Protein AF-A0A353YGF9-F1 (afdb_monomer)

Secondary structure (DSSP, 8-state):
-HHHHHHHH--HHHHHHHHTS-HHHHHHHHSSHHHHHHHHHHHHHTTS-PPPP-S-HHHHHHHHHHHHHHHHHH-HHHHGGGGT-S--SHHHHHHHHHHHHHHHHTT--HHHHHHHHHHHHHHHHHHHHHHHTTSS---

Radius of gyration: 16.83 Å; Cα contacts (8 Å, |Δi|>4): 141; chains: 1; bounding box: 38×24×45 Å

Structure (mmCIF, N/CA/C/O backbone):
data_AF-A0A353YGF9-F1
#
_entry.id   AF-A0A353YGF9-F1
#
loop_
_atom_site.group_PDB
_atom_site.id
_atom_site.type_symbol
_atom_site.label_atom_id
_atom_site.label_alt_id
_atom_site.label_comp_id
_atom_site.label_asym_id
_atom_site.label_entity_id
_atom_site.label_seq_id
_atom_site.pdbx_PDB_ins_code
_atom_site.Cartn_x
_atom_site.Cartn_y
_atom_site.Cartn_z
_atom_site.occupancy
_atom_site.B_iso_or_equiv
_atom_site.auth_seq_id
_atom_site.auth_comp_id
_atom_site.auth_asym_id
_atom_site.auth_atom_id
_atom_site.pdbx_PDB_model_num
ATOM 1 N N . MET A 1 1 ? -15.114 -4.137 10.203 1.00 83.69 1 MET A N 1
ATOM 2 C CA . MET A 1 1 ? -15.146 -2.800 10.824 1.00 83.69 1 MET A CA 1
ATOM 3 C C . MET A 1 1 ? -14.504 -1.809 9.885 1.00 83.69 1 MET A C 1
ATOM 5 O O . MET A 1 1 ? -15.264 -1.239 9.140 1.00 83.69 1 MET A O 1
ATOM 9 N N . LEU A 1 2 ? -13.175 -1.692 9.765 1.00 87.88 2 LEU A N 1
ATOM 10 C CA . LEU A 1 2 ? -12.559 -0.687 8.870 1.00 87.88 2 LEU A CA 1
ATOM 11 C C . LEU A 1 2 ? -13.051 -0.7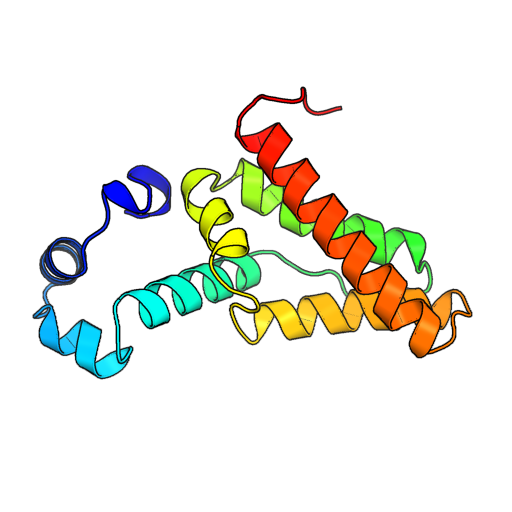32 7.414 1.00 87.88 2 LEU A C 1
ATOM 13 O O . LEU A 1 2 ? -13.518 0.283 6.913 1.00 87.88 2 LEU A O 1
ATOM 17 N N . SER A 1 3 ? -13.090 -1.905 6.772 1.00 84.12 3 SER A N 1
ATOM 18 C CA . SER A 1 3 ? -13.612 -2.016 5.397 1.00 84.12 3 SER A CA 1
ATOM 19 C C . SER A 1 3 ? -15.100 -1.648 5.261 1.00 84.12 3 SER A C 1
ATOM 21 O O . SER A 1 3 ? -15.539 -1.316 4.169 1.00 84.12 3 SER A O 1
ATOM 23 N N . ARG A 1 4 ? -15.883 -1.706 6.352 1.00 84.25 4 ARG A N 1
ATOM 24 C CA . ARG A 1 4 ? -17.323 -1.385 6.361 1.00 84.25 4 ARG A CA 1
ATOM 25 C C . ARG A 1 4 ? -17.612 0.035 6.830 1.00 84.25 4 ARG A C 1
ATOM 27 O O . ARG A 1 4 ? -18.423 0.705 6.219 1.00 84.25 4 ARG A O 1
ATOM 34 N N . ASP A 1 5 ? -16.938 0.505 7.871 1.00 84.31 5 ASP A N 1
ATOM 35 C CA . ASP A 1 5 ? -17.275 1.712 8.638 1.00 84.31 5 ASP A CA 1
ATOM 36 C C . ASP A 1 5 ? -16.246 2.841 8.442 1.00 84.31 5 ASP A C 1
ATOM 38 O O . ASP A 1 5 ? -16.465 3.962 8.896 1.00 84.31 5 ASP A O 1
ATOM 42 N N . GLY A 1 6 ? -15.122 2.552 7.776 1.00 84.75 6 GLY A N 1
ATOM 43 C CA . GLY A 1 6 ? -13.997 3.473 7.631 1.00 84.75 6 GLY A CA 1
ATOM 44 C C . GLY A 1 6 ? -13.295 3.788 8.949 1.00 84.75 6 GLY A C 1
ATOM 45 O O . GLY A 1 6 ? -13.630 3.258 10.014 1.00 84.75 6 GLY A O 1
ATOM 46 N N . GLU A 1 7 ? -12.283 4.650 8.874 1.00 85.94 7 GLU A N 1
ATOM 47 C CA . GLU A 1 7 ? -11.490 5.024 10.046 1.00 85.94 7 GLU A CA 1
ATOM 48 C C . GLU A 1 7 ? -12.314 5.808 11.084 1.00 85.94 7 GLU A C 1
ATOM 50 O O . GLU A 1 7 ? -12.196 5.559 12.284 1.00 85.94 7 GLU A O 1
ATOM 55 N N . VAL A 1 8 ? -13.21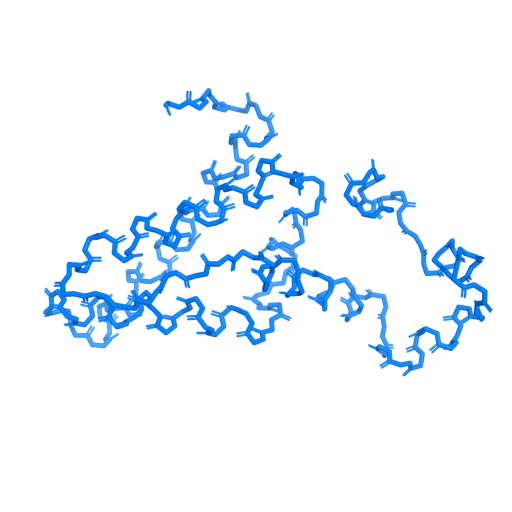1 6.690 10.627 1.00 86.19 8 VAL A N 1
ATOM 56 C CA . VAL A 1 8 ? -14.101 7.493 11.488 1.00 86.19 8 VAL A CA 1
ATOM 57 C C . VAL A 1 8 ? -15.024 6.600 12.325 1.00 86.19 8 VAL A C 1
ATOM 59 O O . VAL A 1 8 ? -15.229 6.841 13.514 1.00 86.19 8 VAL A O 1
ATOM 62 N N . GLY A 1 9 ? -15.555 5.526 11.733 1.00 86.25 9 GLY A N 1
ATOM 63 C CA . GLY A 1 9 ? -16.407 4.568 12.437 1.00 86.25 9 GLY A CA 1
ATOM 64 C C . GLY A 1 9 ? -15.647 3.642 13.394 1.00 86.25 9 GLY A C 1
ATOM 65 O O . GLY A 1 9 ? -16.270 3.012 14.265 1.00 86.25 9 GLY A O 1
ATOM 66 N N . PHE A 1 10 ? -14.319 3.566 13.266 1.00 92.06 10 PHE A N 1
ATOM 67 C CA . PHE A 1 10 ? -13.456 2.647 13.995 1.00 92.06 10 PHE A CA 1
ATOM 68 C C . PHE A 1 10 ? -12.967 3.212 15.338 1.00 92.06 10 PHE A C 1
ATOM 70 O O . PHE A 1 10 ? -12.373 4.287 15.436 1.00 92.06 10 PHE A O 1
ATOM 77 N N . SER A 1 11 ? -13.128 2.412 16.395 1.00 94.38 11 SER A N 1
ATOM 78 C CA . SER A 1 11 ? -12.495 2.657 17.690 1.00 94.38 11 SER A CA 1
ATOM 79 C C . SER A 1 11 ? -12.001 1.356 18.312 1.00 94.38 11 SER A C 1
ATOM 81 O O . SER A 1 11 ? -12.611 0.297 18.138 1.00 94.38 11 SER A O 1
ATOM 83 N N . VAL A 1 12 ? -10.914 1.443 19.084 1.00 95.06 12 VAL A N 1
ATOM 84 C CA . VAL A 1 12 ? -10.346 0.287 19.796 1.00 95.06 12 VAL A CA 1
ATOM 85 C C . VAL A 1 12 ? -11.338 -0.275 20.812 1.00 95.06 12 VAL A C 1
ATOM 87 O O . VAL A 1 12 ? -11.424 -1.484 20.986 1.00 95.06 12 VAL A O 1
ATOM 90 N N . ARG A 1 13 ? -12.188 0.582 21.392 1.00 94.50 13 ARG A N 1
ATOM 91 C CA . ARG A 1 13 ? -13.287 0.152 22.261 1.00 94.50 13 ARG A CA 1
ATOM 92 C C . ARG A 1 13 ? -14.284 -0.757 21.544 1.00 94.50 13 ARG A C 1
ATOM 94 O O . ARG A 1 13 ? -14.582 -1.838 22.040 1.00 94.50 13 ARG A O 1
ATOM 101 N N . LYS A 1 14 ? -14.782 -0.346 20.371 1.00 94.31 14 LYS A N 1
ATOM 102 C CA . LYS A 1 14 ? -15.700 -1.176 19.573 1.00 94.31 14 LYS A CA 1
ATOM 103 C C . LYS A 1 14 ? -15.019 -2.469 19.106 1.00 94.31 14 LYS A C 1
ATOM 105 O O . LYS A 1 14 ? -15.669 -3.508 19.043 1.00 94.31 14 LYS A O 1
ATOM 110 N N . LEU A 1 15 ? -13.720 -2.413 18.790 1.00 94.75 15 LEU A N 1
ATOM 111 C CA . LEU A 1 15 ? -12.938 -3.600 18.448 1.00 94.75 15 LEU A CA 1
ATOM 112 C C . LEU A 1 15 ? -12.866 -4.582 19.623 1.00 94.75 15 LEU A C 1
ATOM 114 O O . LEU A 1 15 ? -13.186 -5.748 19.419 1.00 94.75 15 LEU A O 1
ATOM 118 N N . GLY A 1 16 ? -12.505 -4.107 20.818 1.00 94.69 16 GLY A N 1
ATOM 119 C CA . GLY A 1 16 ? -12.409 -4.915 22.035 1.00 94.69 16 GLY A CA 1
ATOM 120 C C . GLY A 1 16 ? -13.720 -5.623 22.364 1.00 94.69 16 GLY A C 1
ATOM 121 O O . GLY A 1 16 ? -13.741 -6.843 22.490 1.00 94.69 16 GLY A O 1
ATOM 122 N N . VAL A 1 17 ? -14.840 -4.886 22.343 1.00 95.00 17 VAL A N 1
ATOM 123 C CA . VAL A 1 17 ? -16.189 -5.460 22.515 1.00 95.00 17 VAL A CA 1
ATOM 124 C C . VAL A 1 17 ? -16.462 -6.575 21.504 1.00 95.00 17 VAL A C 1
ATOM 126 O O . VAL A 1 17 ? -16.979 -7.624 21.869 1.00 95.00 17 VAL A O 1
ATOM 129 N N . ARG A 1 18 ? -16.095 -6.377 20.232 1.00 93.50 18 ARG A N 1
ATOM 130 C CA . ARG A 1 18 ? -16.350 -7.358 19.170 1.00 93.50 18 ARG A CA 1
ATOM 131 C C . ARG A 1 18 ? -15.509 -8.632 19.303 1.00 93.50 18 ARG A C 1
ATOM 133 O O . ARG A 1 18 ? -15.970 -9.680 18.867 1.00 93.50 18 ARG A O 1
ATOM 140 N N . ILE A 1 19 ? -14.288 -8.542 19.835 1.00 94.75 19 ILE A N 1
ATOM 141 C CA . ILE A 1 19 ? -13.374 -9.693 19.976 1.00 94.75 19 ILE A CA 1
ATOM 142 C C . ILE A 1 19 ? -13.293 -10.228 21.415 1.00 94.75 19 ILE A C 1
ATOM 144 O O . ILE A 1 19 ? -12.510 -11.133 21.676 1.00 94.75 19 ILE A O 1
ATOM 148 N N . GLY A 1 20 ? -14.097 -9.688 22.338 1.00 95.75 20 GLY A N 1
ATOM 149 C CA . GLY A 1 20 ? -14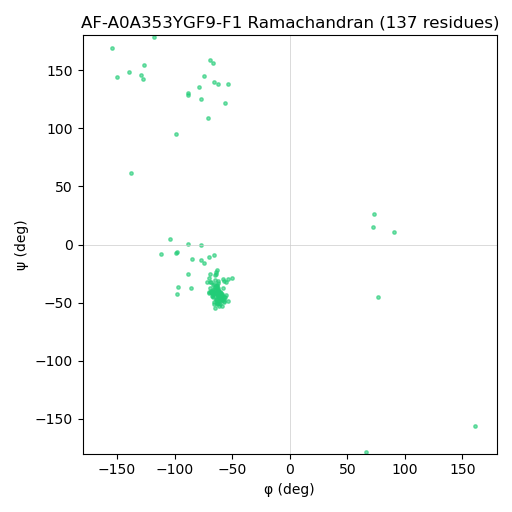.189 -10.151 23.723 1.00 95.75 20 GLY A CA 1
ATOM 150 C C . GLY A 1 20 ? -12.986 -9.801 24.603 1.00 95.75 20 GLY A C 1
ATOM 151 O O . GLY A 1 20 ? -12.721 -10.521 25.560 1.00 95.75 20 GLY A O 1
ATOM 152 N N . VAL A 1 21 ? -12.251 -8.727 24.296 1.00 96.44 21 VAL A N 1
ATOM 153 C CA . VAL A 1 21 ? -11.078 -8.299 25.083 1.00 96.44 21 VAL A CA 1
ATOM 154 C C . VAL A 1 21 ? -11.186 -6.841 25.511 1.00 96.44 21 VAL A C 1
ATOM 156 O O . VAL A 1 21 ? -11.836 -6.025 24.851 1.00 96.44 21 VAL A O 1
ATOM 159 N N . ASP A 1 22 ? -10.507 -6.498 26.604 1.00 96.19 22 ASP A N 1
ATOM 160 C CA . ASP A 1 22 ? -10.435 -5.116 27.061 1.00 96.19 22 ASP A CA 1
ATOM 161 C C . ASP A 1 22 ? -9.660 -4.238 26.051 1.00 96.19 22 ASP A C 1
ATOM 163 O O . ASP A 1 22 ? -8.638 -4.672 25.501 1.00 96.19 22 ASP A O 1
ATOM 167 N N . PRO A 1 23 ? -10.100 -2.995 25.774 1.00 94.75 23 PRO A N 1
ATOM 168 C CA . PRO A 1 23 ? -9.408 -2.101 24.847 1.00 94.75 23 PRO A CA 1
ATOM 169 C C . PRO A 1 23 ? -7.943 -1.841 25.220 1.00 94.75 23 PRO A C 1
ATOM 171 O O . PRO A 1 23 ? -7.117 -1.680 24.320 1.00 94.75 23 PRO A O 1
ATOM 174 N N . MET A 1 24 ? -7.600 -1.837 26.513 1.00 95.19 24 MET A N 1
ATOM 175 C CA . MET A 1 24 ? -6.220 -1.693 26.974 1.00 95.19 24 MET A CA 1
ATOM 176 C C . MET A 1 24 ? -5.370 -2.908 26.617 1.00 95.19 24 MET A C 1
ATOM 178 O O . MET A 1 24 ? -4.200 -2.732 26.303 1.00 95.19 24 MET A O 1
ATOM 182 N N . THR A 1 25 ? -5.934 -4.119 26.573 1.00 96.25 25 THR A N 1
ATOM 183 C CA . THR A 1 25 ? -5.219 -5.311 26.088 1.00 96.25 25 THR A CA 1
ATOM 184 C C . THR A 1 25 ? -4.828 -5.158 24.619 1.00 96.25 25 THR A C 1
ATOM 186 O O . THR A 1 25 ? -3.694 -5.459 24.245 1.00 96.25 25 THR A O 1
ATOM 189 N N . VAL A 1 26 ? -5.732 -4.631 23.785 1.00 95.12 26 VAL A N 1
ATOM 190 C CA . VAL A 1 26 ? -5.431 -4.346 22.372 1.00 95.12 26 VAL A CA 1
ATOM 191 C C . VAL A 1 26 ? -4.329 -3.294 22.265 1.00 95.12 26 VAL A C 1
ATOM 193 O O . VAL A 1 26 ? -3.342 -3.503 21.564 1.00 95.12 26 VAL A O 1
ATOM 196 N N . LEU A 1 27 ? -4.470 -2.172 22.975 1.00 95.38 27 LEU A N 1
ATOM 197 C CA . LEU A 1 27 ? -3.471 -1.103 22.947 1.00 95.38 27 LEU A CA 1
ATOM 198 C C . LEU A 1 27 ? -2.125 -1.539 23.526 1.00 95.38 27 LEU A C 1
ATOM 200 O O . LEU A 1 27 ? -1.106 -1.061 23.058 1.00 95.38 27 LEU A O 1
ATOM 204 N N . HIS A 1 28 ? -2.094 -2.455 24.489 1.00 95.31 28 HIS A N 1
ATOM 205 C CA . HIS A 1 28 ? -0.846 -2.998 25.012 1.00 95.31 28 HIS A CA 1
ATOM 206 C C . HIS A 1 28 ? -0.112 -3.837 23.959 1.00 95.31 28 HIS A C 1
ATOM 208 O O . HIS A 1 28 ? 1.093 -3.686 23.789 1.00 95.31 28 HIS A O 1
ATOM 214 N N . HIS A 1 29 ? -0.836 -4.672 23.206 1.00 95.25 29 HIS A N 1
ATOM 215 C CA . HIS A 1 29 ? -0.241 -5.497 22.153 1.00 95.25 29 HIS A CA 1
ATOM 216 C C . HIS A 1 29 ? 0.292 -4.667 20.977 1.00 95.25 29 HIS A C 1
ATOM 218 O O . HIS A 1 29 ? 1.363 -4.953 20.449 1.00 95.25 29 HIS A O 1
ATOM 224 N N . PHE A 1 30 ? -0.455 -3.641 20.564 1.00 95.12 30 PHE A N 1
ATOM 225 C CA . PHE A 1 30 ? -0.103 -2.818 19.406 1.00 95.12 30 PHE A CA 1
ATOM 226 C C . PHE A 1 30 ? 0.596 -1.503 19.771 1.00 95.12 30 PHE A C 1
ATOM 228 O O . PHE A 1 30 ? 0.994 -0.773 18.884 1.00 95.12 30 PHE A O 1
ATOM 235 N N . GLY A 1 31 ? 0.726 -1.132 21.038 1.00 95.69 31 GLY A N 1
ATOM 236 C CA . GLY A 1 31 ? 1.293 0.148 21.481 1.00 95.69 31 GLY A CA 1
ATOM 237 C C . GLY A 1 31 ? 0.361 1.361 21.328 1.00 95.69 31 GLY A C 1
ATOM 238 O O . GLY A 1 31 ? 0.249 2.166 22.251 1.00 95.69 31 GLY A O 1
ATOM 239 N N . SER A 1 32 ? -0.331 1.524 20.194 1.00 95.38 32 SER A N 1
ATOM 240 C CA . SER A 1 32 ? -1.256 2.649 19.968 1.00 95.38 32 SER A CA 1
ATOM 241 C C . SER A 1 32 ? -2.356 2.334 18.944 1.00 95.38 32 SER A C 1
ATOM 243 O O . SER A 1 32 ? -2.302 1.331 18.230 1.00 95.38 32 SER A O 1
ATOM 245 N N . LYS A 1 33 ? -3.375 3.209 18.843 1.00 93.81 33 LYS A N 1
ATOM 246 C CA . LYS A 1 33 ? -4.390 3.120 17.773 1.00 93.81 33 LYS A CA 1
ATOM 247 C C . LYS A 1 33 ? -3.741 3.258 16.393 1.00 93.81 33 LYS A C 1
ATOM 249 O O . LYS A 1 33 ? -4.126 2.533 15.483 1.00 93.81 33 LYS A O 1
ATOM 254 N N . ASP A 1 34 ? -2.779 4.165 16.246 1.00 94.62 34 ASP A N 1
ATOM 255 C CA . ASP A 1 34 ? -2.112 4.405 14.966 1.00 94.62 34 ASP A CA 1
ATOM 256 C C . ASP A 1 34 ? -1.248 3.219 14.549 1.00 94.62 34 ASP A C 1
ATOM 258 O O . ASP A 1 34 ? -1.310 2.807 13.397 1.00 94.62 34 ASP A O 1
ATOM 262 N N . GLU A 1 35 ? -0.524 2.605 15.482 1.00 95.31 35 GLU A N 1
ATOM 263 C CA . GLU A 1 35 ? 0.256 1.399 15.202 1.00 95.31 35 GLU A CA 1
ATOM 264 C C . GLU A 1 35 ? -0.656 0.219 14.837 1.00 95.31 35 GLU A C 1
ATOM 266 O O . GLU A 1 35 ? -0.382 -0.502 13.880 1.00 95.31 35 GLU A O 1
ATOM 271 N N . LEU A 1 36 ? -1.803 0.070 15.507 1.00 95.38 36 LEU A N 1
ATOM 272 C CA . LEU A 1 36 ? -2.828 -0.892 15.099 1.00 95.38 36 LEU A CA 1
ATOM 273 C C . LEU A 1 36 ? -3.330 -0.624 13.670 1.00 95.38 36 LEU A C 1
ATOM 275 O O . LEU A 1 36 ? -3.406 -1.552 12.866 1.00 95.38 36 LEU A O 1
ATOM 279 N N . LEU A 1 37 ? -3.671 0.623 13.333 1.00 95.19 37 LEU A N 1
ATOM 280 C CA . LEU A 1 37 ? -4.119 0.985 11.982 1.00 95.19 37 LEU A CA 1
ATOM 281 C C . LEU A 1 37 ? -3.031 0.716 10.937 1.00 95.19 37 LEU A C 1
ATOM 283 O O . LEU A 1 37 ? -3.329 0.158 9.881 1.00 95.19 37 LEU A O 1
ATOM 287 N N . ARG A 1 38 ? -1.776 1.038 11.255 1.00 95.75 38 ARG A N 1
ATOM 288 C CA . ARG A 1 38 ? -0.613 0.775 10.407 1.00 95.75 38 ARG A CA 1
ATOM 289 C C . ARG A 1 38 ? -0.449 -0.720 10.128 1.00 95.75 38 ARG A C 1
ATOM 291 O O . ARG A 1 38 ? -0.303 -1.112 8.974 1.00 95.75 38 ARG A O 1
ATOM 298 N N . ARG A 1 39 ? -0.567 -1.567 11.157 1.00 95.69 39 ARG A N 1
ATOM 299 C CA . ARG A 1 39 ? -0.528 -3.035 11.019 1.00 95.69 39 ARG A CA 1
ATOM 300 C C . ARG A 1 39 ? -1.703 -3.594 10.229 1.00 95.69 39 ARG A C 1
ATOM 302 O O . ARG A 1 39 ? -1.543 -4.579 9.517 1.00 95.69 39 ARG A O 1
ATOM 309 N N . ILE A 1 40 ? -2.880 -2.983 10.337 1.00 95.00 40 ILE A N 1
ATOM 310 C CA . ILE A 1 40 ? -4.038 -3.382 9.532 1.00 95.00 40 ILE A CA 1
ATOM 311 C C . ILE A 1 40 ? -3.808 -3.058 8.051 1.00 95.00 40 ILE A C 1
ATOM 313 O O . ILE A 1 40 ? -4.147 -3.888 7.210 1.00 95.00 40 ILE A O 1
ATOM 317 N N . ALA A 1 41 ? -3.221 -1.901 7.733 1.00 94.75 41 ALA A N 1
ATOM 318 C CA . ALA A 1 41 ? -2.877 -1.532 6.360 1.00 94.75 41 ALA A CA 1
ATOM 319 C C . ALA A 1 41 ? -1.827 -2.484 5.761 1.00 94.75 41 ALA A C 1
ATOM 321 O O . ALA A 1 41 ? -2.053 -3.047 4.692 1.00 94.75 41 ALA A O 1
ATOM 322 N N . ASP A 1 42 ? -0.752 -2.765 6.504 1.00 95.56 42 ASP A N 1
ATOM 323 C CA . ASP A 1 42 ? 0.271 -3.748 6.119 1.00 95.56 42 ASP A CA 1
ATOM 324 C C . ASP A 1 42 ? -0.340 -5.131 5.874 1.00 95.56 42 ASP A C 1
ATOM 326 O O . ASP A 1 42 ? -0.123 -5.758 4.837 1.00 95.56 42 ASP A O 1
ATOM 330 N N . ARG A 1 43 ? -1.194 -5.588 6.799 1.00 95.06 43 ARG A N 1
ATOM 331 C CA . ARG A 1 43 ? -1.864 -6.880 6.664 1.00 95.06 43 ARG A CA 1
ATOM 332 C C . ARG A 1 43 ? -2.773 -6.929 5.444 1.00 95.06 43 ARG A C 1
ATOM 334 O O . ARG A 1 43 ? -2.863 -7.992 4.836 1.00 95.06 43 ARG A O 1
ATOM 341 N N . ALA A 1 44 ? -3.456 -5.833 5.120 1.00 93.69 44 ALA A N 1
ATOM 342 C CA . ALA A 1 44 ? -4.331 -5.753 3.960 1.00 93.69 44 ALA A CA 1
ATOM 343 C C . ALA A 1 44 ? -3.538 -5.829 2.654 1.00 93.69 44 ALA A C 1
ATOM 345 O O . ALA A 1 44 ? -3.904 -6.622 1.788 1.00 93.69 44 ALA A O 1
ATOM 346 N N . LEU A 1 45 ? -2.417 -5.112 2.545 1.00 92.31 45 LEU A N 1
ATOM 347 C CA . LEU A 1 45 ? -1.514 -5.252 1.403 1.00 92.31 45 LEU A CA 1
ATOM 348 C C . LEU A 1 45 ? -0.963 -6.680 1.295 1.00 92.31 45 LEU A C 1
ATOM 350 O O . LEU A 1 45 ? -0.975 -7.258 0.216 1.00 92.31 45 LEU A O 1
ATOM 354 N N . ALA A 1 46 ? -0.612 -7.308 2.420 1.00 92.88 46 ALA A N 1
ATOM 355 C CA . ALA A 1 46 ? -0.172 -8.704 2.456 1.00 92.88 46 ALA A CA 1
ATOM 356 C C . ALA A 1 46 ? -1.257 -9.732 2.066 1.00 92.88 46 ALA A C 1
ATOM 358 O O . ALA A 1 46 ? -0.956 -10.921 1.981 1.00 92.88 46 ALA A O 1
ATOM 359 N N . THR A 1 47 ? -2.527 -9.335 1.900 1.00 90.12 47 THR A N 1
ATOM 360 C CA . THR A 1 47 ? -3.559 -10.226 1.324 1.00 90.12 47 THR A CA 1
ATOM 361 C C . THR A 1 47 ? -3.570 -10.216 -0.196 1.00 90.12 47 THR A C 1
ATOM 363 O O . THR A 1 47 ? -4.245 -11.051 -0.792 1.00 90.12 47 THR A O 1
ATOM 366 N N . VAL A 1 48 ? -2.871 -9.270 -0.820 1.00 85.38 48 VAL A N 1
ATOM 367 C CA . VAL A 1 48 ? -2.750 -9.220 -2.268 1.00 85.38 48 VAL A CA 1
ATOM 368 C C . VAL A 1 48 ? -1.553 -10.056 -2.685 1.00 85.38 48 VAL A C 1
ATOM 370 O O . VAL A 1 48 ? -0.456 -9.899 -2.149 1.00 85.38 48 VAL A O 1
ATOM 373 N N . GLU A 1 49 ? -1.765 -10.959 -3.634 1.00 81.19 49 GLU A N 1
ATOM 374 C CA . GLU A 1 49 ? -0.678 -11.746 -4.198 1.00 81.19 49 GLU A CA 1
ATOM 375 C C . GLU A 1 49 ? 0.198 -10.841 -5.066 1.00 81.19 49 GLU A C 1
ATOM 377 O O . GLU A 1 49 ? -0.206 -10.388 -6.137 1.00 81.19 49 GLU A O 1
ATOM 382 N N . LEU A 1 50 ? 1.408 -10.561 -4.584 1.00 81.38 50 LEU A N 1
ATOM 383 C CA . LEU A 1 50 ? 2.457 -9.990 -5.416 1.00 81.38 50 LEU A CA 1
ATOM 384 C C . LEU A 1 50 ? 3.022 -11.119 -6.286 1.00 81.38 50 LEU A C 1
ATOM 386 O O . LEU A 1 50 ? 3.433 -12.148 -5.739 1.00 81.38 50 LEU A O 1
ATOM 390 N N . PRO A 1 51 ? 3.049 -10.973 -7.618 1.00 72.88 51 PRO A N 1
ATOM 391 C CA . PRO A 1 51 ? 3.589 -12.018 -8.465 1.00 72.88 51 PRO A CA 1
ATOM 392 C C . PRO A 1 51 ? 5.085 -12.180 -8.254 1.00 72.88 51 PRO A C 1
ATOM 394 O O . PRO A 1 51 ? 5.800 -11.256 -7.858 1.00 72.88 51 PRO A O 1
ATOM 397 N N . LEU A 1 52 ? 5.556 -13.382 -8.573 1.00 80.19 52 LEU A N 1
ATOM 398 C CA . LEU A 1 52 ? 6.979 -13.665 -8.621 1.00 80.19 52 LEU A CA 1
ATOM 399 C C . LEU A 1 52 ? 7.642 -12.784 -9.694 1.00 80.19 52 LEU A C 1
ATOM 401 O O . LEU A 1 52 ? 7.077 -12.657 -10.783 1.00 80.19 52 LEU A O 1
ATOM 405 N N . PRO A 1 53 ? 8.830 -12.213 -9.413 1.00 80.25 53 PRO A N 1
ATOM 406 C CA . PRO A 1 53 ? 9.582 -11.453 -10.403 1.00 80.25 53 PRO A CA 1
ATOM 407 C C . PRO A 1 53 ? 9.797 -12.258 -11.684 1.00 80.25 53 PRO A C 1
ATOM 409 O O . PRO A 1 53 ? 10.126 -13.448 -11.627 1.00 80.25 53 PRO A O 1
ATOM 412 N N . SER A 1 54 ? 9.645 -11.601 -12.826 1.00 86.12 54 SER A N 1
ATOM 413 C CA . SER A 1 54 ? 9.779 -12.209 -14.145 1.00 86.12 54 SER A CA 1
ATOM 414 C C . SER A 1 54 ? 10.928 -11.579 -14.939 1.00 86.12 54 SER A C 1
ATOM 416 O O . SER A 1 54 ? 11.631 -10.683 -14.473 1.00 86.12 54 SER A O 1
ATOM 418 N N . ALA A 1 55 ? 11.163 -12.078 -16.155 1.00 88.94 55 ALA A N 1
ATOM 419 C CA . ALA A 1 55 ? 12.106 -11.449 -17.081 1.00 88.94 55 ALA A CA 1
ATOM 420 C C . ALA A 1 55 ? 11.523 -10.190 -17.757 1.00 88.94 55 ALA A C 1
ATOM 422 O O . ALA A 1 55 ? 12.271 -9.427 -18.368 1.00 88.94 55 ALA A O 1
ATOM 423 N N . ASP A 1 56 ? 10.208 -9.965 -17.658 1.00 94.81 56 ASP A N 1
ATOM 424 C CA . ASP A 1 56 ? 9.530 -8.790 -18.202 1.00 94.81 56 ASP A CA 1
ATOM 425 C C . ASP A 1 56 ? 9.302 -7.761 -17.088 1.00 94.81 56 ASP A C 1
ATOM 427 O O . ASP A 1 56 ? 8.301 -7.777 -16.368 1.00 94.81 56 ASP A O 1
ATOM 431 N N . TRP A 1 57 ? 10.234 -6.814 -16.978 1.00 95.06 57 TRP A N 1
ATOM 432 C CA . TRP A 1 57 ? 10.154 -5.733 -15.997 1.00 95.06 57 TRP A CA 1
ATOM 433 C C . TRP A 1 57 ? 8.874 -4.894 -16.138 1.00 95.06 57 TRP A C 1
ATOM 435 O O . TRP A 1 57 ? 8.371 -4.369 -15.143 1.00 95.06 57 TRP A O 1
ATOM 445 N N . CYS A 1 58 ? 8.315 -4.762 -17.349 1.00 95.25 58 CYS A N 1
ATOM 446 C CA . CYS A 1 58 ? 7.067 -4.031 -17.540 1.00 95.25 58 CYS A CA 1
ATOM 447 C C . CYS A 1 58 ? 5.898 -4.801 -16.928 1.00 95.25 58 CYS A C 1
ATOM 449 O O . CYS A 1 58 ? 5.010 -4.194 -16.328 1.00 95.25 58 CYS A O 1
ATOM 451 N N . ALA A 1 59 ? 5.865 -6.124 -17.109 1.00 94.31 59 ALA A N 1
ATOM 452 C CA . ALA A 1 59 ? 4.839 -6.976 -16.520 1.00 94.31 59 ALA A CA 1
ATOM 453 C C . ALA A 1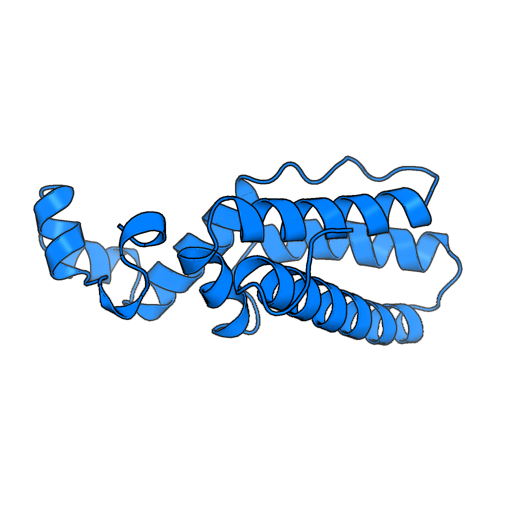 59 ? 4.888 -6.920 -14.989 1.00 94.31 59 ALA A C 1
ATOM 455 O O . ALA A 1 59 ? 3.847 -6.725 -14.365 1.00 94.31 59 ALA A O 1
ATOM 456 N N . ASP A 1 60 ? 6.078 -6.980 -14.393 1.00 94.25 60 ASP A N 1
ATOM 457 C CA . ASP A 1 60 ? 6.250 -6.907 -12.939 1.00 94.25 60 ASP A CA 1
ATOM 458 C C . ASP A 1 60 ? 5.683 -5.597 -12.363 1.00 94.25 60 ASP A C 1
ATOM 460 O O . ASP A 1 60 ? 4.881 -5.623 -11.426 1.00 94.25 60 ASP A O 1
ATOM 464 N N . LEU A 1 61 ? 6.007 -4.447 -12.972 1.00 95.12 61 LEU A N 1
ATOM 465 C CA . LEU A 1 61 ? 5.453 -3.150 -12.558 1.00 95.12 61 LEU A CA 1
ATOM 466 C C . LEU A 1 61 ? 3.930 -3.082 -12.728 1.00 95.12 61 LEU A C 1
ATOM 468 O O . LEU A 1 61 ? 3.229 -2.594 -11.839 1.00 95.12 61 LEU A O 1
ATOM 472 N N . ARG A 1 62 ? 3.393 -3.583 -13.851 1.00 94.19 62 ARG A N 1
ATOM 473 C CA . ARG A 1 62 ? 1.937 -3.616 -14.083 1.00 94.19 62 ARG A CA 1
ATOM 474 C C . ARG A 1 62 ? 1.223 -4.476 -13.056 1.00 94.19 62 ARG A C 1
ATOM 476 O O . ARG A 1 62 ? 0.147 -4.103 -12.600 1.00 94.19 62 ARG A O 1
ATOM 483 N N . ASN A 1 63 ? 1.817 -5.597 -12.679 1.00 93.44 63 ASN A N 1
ATOM 484 C CA . ASN A 1 63 ? 1.218 -6.491 -11.712 1.00 93.44 63 ASN A CA 1
ATOM 485 C C . ASN A 1 63 ? 1.181 -5.887 -10.305 1.00 93.44 63 ASN A C 1
ATOM 487 O O . ASN A 1 63 ? 0.163 -5.996 -9.626 1.00 93.44 63 ASN A O 1
ATOM 491 N N . VAL A 1 64 ? 2.249 -5.202 -9.883 1.00 94.62 64 VAL A N 1
ATOM 492 C CA . VAL A 1 64 ? 2.235 -4.442 -8.624 1.00 94.62 64 VAL A CA 1
ATOM 493 C C . VAL A 1 64 ? 1.150 -3.363 -8.676 1.00 94.62 64 VAL A C 1
ATOM 495 O O . VAL A 1 64 ? 0.345 -3.253 -7.755 1.00 94.62 64 VAL A O 1
ATOM 498 N N . ALA A 1 65 ? 1.055 -2.607 -9.773 1.00 94.88 65 ALA A N 1
ATOM 499 C CA . ALA A 1 65 ? 0.003 -1.602 -9.932 1.00 94.88 65 ALA A CA 1
ATOM 500 C C . ALA A 1 65 ? -1.409 -2.219 -9.854 1.00 94.88 65 ALA A C 1
ATOM 502 O O . ALA A 1 65 ? -2.281 -1.684 -9.167 1.00 94.88 65 ALA A O 1
ATOM 503 N N . ALA A 1 66 ? -1.623 -3.368 -10.500 1.00 93.25 66 ALA A N 1
ATOM 504 C CA . ALA A 1 66 ? -2.882 -4.106 -10.452 1.00 93.25 66 ALA A CA 1
ATOM 505 C C . ALA A 1 66 ? -3.218 -4.583 -9.031 1.00 93.25 66 ALA A C 1
ATOM 507 O O . ALA A 1 66 ? -4.369 -4.474 -8.619 1.00 93.25 66 ALA A O 1
ATOM 508 N N . ALA A 1 67 ? -2.223 -5.034 -8.262 1.00 93.38 67 ALA A N 1
ATOM 509 C CA . ALA A 1 67 ? -2.394 -5.450 -6.874 1.00 93.38 67 ALA A CA 1
ATOM 510 C C . ALA A 1 67 ? -2.912 -4.305 -5.978 1.00 93.38 67 ALA A C 1
ATOM 512 O O . ALA A 1 67 ? -3.889 -4.476 -5.244 1.00 93.38 67 ALA A O 1
ATOM 513 N N . TYR A 1 68 ? -2.316 -3.111 -6.071 1.00 94.31 68 TYR A N 1
ATOM 514 C CA . TYR A 1 68 ? -2.804 -1.940 -5.328 1.00 94.31 68 TYR A CA 1
ATOM 515 C C . TYR A 1 68 ? -4.184 -1.477 -5.808 1.00 94.31 68 TYR A C 1
ATOM 517 O O . TYR A 1 68 ? -5.037 -1.154 -4.979 1.00 94.31 68 TYR A O 1
ATOM 525 N N . ARG A 1 69 ? -4.431 -1.480 -7.125 1.00 94.00 69 ARG A N 1
ATOM 526 C CA . ARG A 1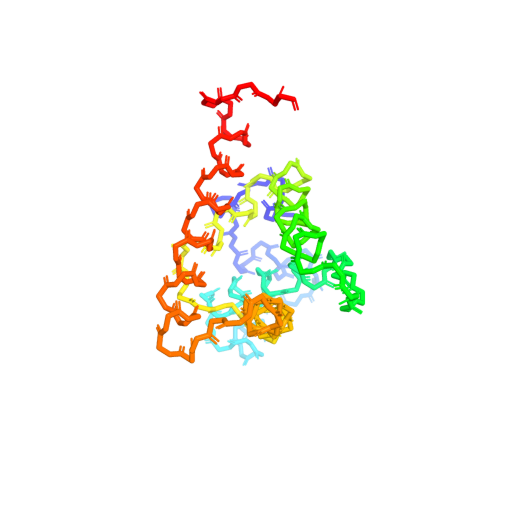 69 ? -5.736 -1.125 -7.705 1.00 94.00 69 ARG A CA 1
ATOM 527 C C . ARG A 1 69 ? -6.840 -2.066 -7.215 1.00 94.00 69 ARG A C 1
ATOM 529 O O . ARG A 1 69 ? -7.898 -1.614 -6.785 1.00 94.00 69 ARG A O 1
ATOM 536 N N . ASP A 1 70 ? -6.579 -3.369 -7.205 1.00 92.69 70 ASP A N 1
ATOM 537 C CA . ASP A 1 70 ? -7.509 -4.384 -6.710 1.00 92.69 70 ASP A CA 1
ATOM 538 C C . ASP A 1 70 ? -7.782 -4.227 -5.202 1.00 92.69 70 ASP A C 1
ATOM 540 O O . ASP A 1 70 ? -8.936 -4.261 -4.768 1.00 92.69 70 ASP A O 1
ATOM 544 N N . LEU A 1 71 ? -6.753 -3.944 -4.393 1.00 93.62 71 LEU A N 1
ATOM 545 C CA . LEU A 1 71 ? -6.938 -3.621 -2.975 1.00 93.62 71 LEU A CA 1
ATOM 546 C C . LEU A 1 71 ? -7.843 -2.396 -2.773 1.00 93.62 71 LEU A C 1
ATOM 548 O O . LEU A 1 71 ? -8.735 -2.430 -1.917 1.00 93.62 71 LEU A O 1
ATOM 552 N N . ALA A 1 72 ? -7.636 -1.338 -3.561 1.00 94.19 72 ALA A N 1
ATOM 553 C CA . ALA A 1 72 ? -8.436 -0.119 -3.504 1.00 94.19 72 ALA A CA 1
ATOM 554 C C . ALA A 1 72 ? -9.908 -0.379 -3.848 1.00 94.19 72 ALA A C 1
ATOM 556 O O . ALA A 1 72 ? -10.795 0.075 -3.127 1.00 94.19 72 ALA A O 1
ATOM 557 N N . HIS A 1 73 ? -10.183 -1.175 -4.883 1.00 92.69 73 HIS A N 1
ATOM 558 C CA . HIS A 1 73 ? -11.552 -1.534 -5.256 1.00 92.69 73 HIS A CA 1
ATOM 559 C C . HIS A 1 73 ? -12.228 -2.466 -4.247 1.00 92.69 73 HIS A C 1
ATOM 561 O O . HIS A 1 73 ? -13.403 -2.278 -3.922 1.00 92.69 73 HIS A O 1
ATOM 567 N N . ARG A 1 74 ? -11.508 -3.461 -3.715 1.00 91.81 74 ARG A N 1
ATOM 568 C CA . ARG A 1 74 ? -12.060 -4.399 -2.724 1.00 91.81 74 ARG A CA 1
ATOM 569 C C . ARG A 1 74 ? -12.328 -3.730 -1.380 1.00 91.81 74 ARG A C 1
ATOM 571 O O . ARG A 1 74 ? -13.295 -4.078 -0.692 1.00 91.81 74 ARG A O 1
ATOM 578 N N . HIS A 1 75 ? -11.464 -2.805 -0.965 1.00 92.62 75 HIS A N 1
ATOM 579 C CA . HIS A 1 75 ? -11.503 -2.200 0.364 1.00 92.62 75 HIS A CA 1
ATOM 580 C C . HIS A 1 75 ? -11.248 -0.681 0.336 1.00 92.62 75 HIS A C 1
ATOM 582 O O . HIS A 1 75 ? -10.334 -0.215 1.019 1.00 92.62 75 HIS A O 1
ATOM 588 N N . PRO A 1 76 ? -12.095 0.121 -0.338 1.00 91.62 76 PRO A N 1
ATOM 589 C CA . PRO A 1 76 ? -11.848 1.552 -0.563 1.00 91.62 76 PRO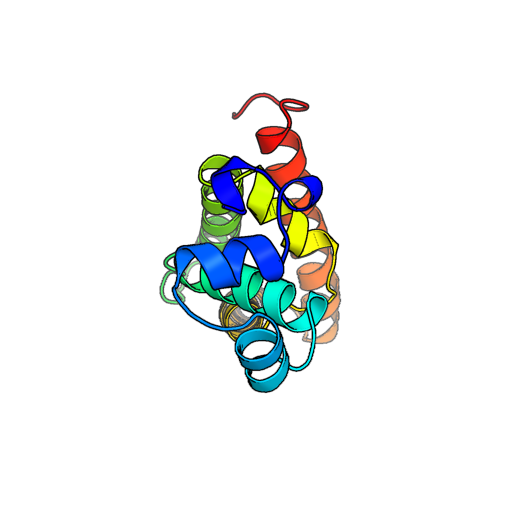 A CA 1
ATOM 590 C C . PRO A 1 76 ? -11.627 2.318 0.744 1.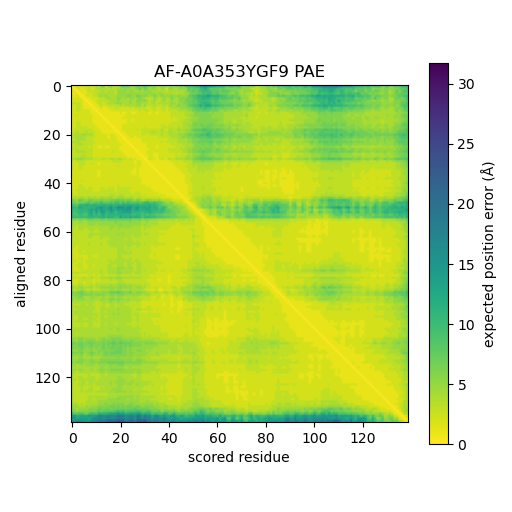00 91.62 76 PRO A C 1
ATOM 592 O O . PRO A 1 76 ? -10.642 3.028 0.911 1.00 91.62 76 PRO A O 1
ATOM 595 N N . ARG A 1 77 ? -12.470 2.063 1.753 1.00 90.44 77 ARG A N 1
ATOM 596 C CA . ARG A 1 77 ? -12.369 2.692 3.082 1.00 90.44 77 ARG A CA 1
ATOM 597 C C . ARG A 1 77 ? -11.102 2.325 3.861 1.00 90.44 77 ARG A C 1
ATOM 599 O O . ARG A 1 77 ? -10.707 3.073 4.749 1.00 90.44 77 ARG A O 1
ATOM 606 N N . LEU A 1 78 ? -10.516 1.159 3.591 1.00 91.25 78 LEU A N 1
ATOM 607 C CA . LEU A 1 78 ? -9.267 0.719 4.216 1.00 91.25 78 LEU A CA 1
ATOM 608 C C . LEU A 1 78 ? -8.064 1.269 3.452 1.00 91.25 78 LEU A C 1
ATOM 610 O O . LEU A 1 78 ? -7.084 1.650 4.083 1.00 91.25 78 LEU A O 1
ATOM 614 N N . PHE A 1 79 ? -8.157 1.334 2.122 1.00 93.00 79 PHE A N 1
ATOM 615 C CA . PHE A 1 79 ? -7.078 1.769 1.240 1.00 93.00 79 PHE A CA 1
ATOM 616 C C . PHE A 1 79 ? -6.546 3.165 1.593 1.00 93.00 79 PHE A C 1
ATOM 618 O O . PHE A 1 79 ? -5.342 3.397 1.533 1.00 93.00 79 PHE A O 1
ATOM 625 N N . HIS A 1 80 ? -7.413 4.052 2.092 1.00 90.19 80 HIS A N 1
ATOM 626 C CA . HIS A 1 80 ? -7.040 5.360 2.653 1.00 90.19 80 HIS A CA 1
ATOM 627 C C . HIS A 1 80 ? -5.907 5.313 3.692 1.00 90.19 80 HIS A C 1
ATOM 629 O O . HIS A 1 80 ? -5.146 6.270 3.811 1.00 90.19 80 HIS A O 1
ATOM 635 N N . LEU A 1 81 ? -5.739 4.208 4.427 1.00 91.75 81 LEU A N 1
ATOM 636 C CA . LEU A 1 81 ? -4.655 4.073 5.406 1.00 91.75 81 LEU A CA 1
ATOM 637 C C . LEU A 1 81 ? -3.257 4.100 4.764 1.00 91.75 81 LEU A C 1
ATOM 639 O O . LEU A 1 81 ? -2.305 4.490 5.439 1.00 91.75 81 LEU A O 1
ATOM 643 N N . HIS A 1 82 ? -3.122 3.766 3.474 1.00 91.88 82 HIS A N 1
ATOM 644 C CA . HIS A 1 82 ? -1.848 3.857 2.746 1.00 91.88 82 HIS A CA 1
ATOM 645 C C . HIS A 1 82 ? -1.396 5.304 2.481 1.00 91.88 82 HIS A C 1
ATOM 647 O O . HIS A 1 82 ? -0.248 5.520 2.116 1.00 91.88 82 HIS A O 1
ATOM 653 N N . PHE A 1 83 ? -2.257 6.298 2.726 1.00 90.56 83 PHE A N 1
ATOM 654 C CA . PHE A 1 83 ? -1.911 7.724 2.667 1.00 90.56 83 PHE A CA 1
ATOM 655 C C . PHE A 1 83 ? -1.619 8.332 4.042 1.00 90.56 83 PHE A C 1
ATOM 657 O O . PHE A 1 83 ? -1.206 9.485 4.142 1.00 90.56 83 PHE A O 1
ATOM 664 N N . ARG A 1 84 ? -1.845 7.573 5.120 1.00 89.56 84 ARG A N 1
ATOM 665 C CA . ARG A 1 84 ? -1.659 8.040 6.500 1.00 89.56 84 ARG A CA 1
ATOM 666 C C . ARG A 1 84 ? -0.237 7.811 7.011 1.00 89.56 84 ARG A C 1
ATOM 668 O O . ARG A 1 84 ? 0.208 8.505 7.923 1.00 89.56 84 ARG A O 1
ATOM 675 N N . PHE A 1 85 ? 0.470 6.834 6.448 1.00 89.62 85 PHE A N 1
ATOM 676 C CA . PHE A 1 85 ? 1.790 6.408 6.902 1.00 89.62 85 PHE A CA 1
ATOM 677 C C . PHE A 1 85 ? 2.779 6.410 5.740 1.00 89.62 85 PHE A C 1
ATOM 679 O O . PHE A 1 85 ? 2.433 6.001 4.639 1.00 89.62 85 PHE A O 1
ATOM 686 N N . HIS A 1 86 ? 4.028 6.802 6.003 1.00 85.06 86 HIS A N 1
ATOM 687 C CA . HIS A 1 86 ? 5.106 6.696 5.012 1.00 85.06 86 HIS A CA 1
ATOM 688 C C . HIS A 1 86 ? 5.391 5.236 4.624 1.00 85.06 86 HIS A C 1
ATOM 690 O O . HIS A 1 86 ? 5.730 4.954 3.481 1.00 85.06 86 HIS A O 1
ATOM 696 N N . ALA A 1 87 ? 5.257 4.320 5.587 1.00 88.75 87 ALA A N 1
ATOM 697 C CA . ALA A 1 87 ? 5.306 2.879 5.390 1.00 88.75 87 ALA A CA 1
ATOM 698 C C . ALA A 1 87 ? 4.418 2.194 6.437 1.00 88.75 87 ALA A C 1
ATOM 700 O O . ALA A 1 87 ? 4.321 2.623 7.590 1.00 88.75 87 ALA A O 1
ATOM 701 N N . THR A 1 88 ? 3.775 1.116 6.026 1.00 92.06 88 THR A N 1
ATOM 702 C CA . THR A 1 88 ? 2.864 0.288 6.807 1.00 92.06 88 THR A CA 1
ATOM 703 C C . THR A 1 88 ? 3.558 -0.943 7.385 1.00 92.06 88 THR A C 1
ATOM 705 O O . THR A 1 88 ? 3.311 -1.264 8.550 1.00 92.06 88 THR A O 1
ATOM 708 N N . GLY A 1 89 ? 4.501 -1.574 6.677 1.00 93.62 89 GLY A N 1
ATOM 709 C CA . GLY A 1 89 ? 5.240 -2.722 7.215 1.00 93.62 89 GLY A CA 1
ATOM 710 C C . GLY A 1 89 ? 5.938 -3.614 6.176 1.00 93.62 89 GLY A C 1
ATOM 711 O O . GLY A 1 89 ? 6.298 -3.140 5.098 1.00 93.62 89 GLY A O 1
ATOM 712 N N . PRO A 1 90 ? 6.198 -4.896 6.511 1.00 94.69 90 PRO A N 1
ATOM 713 C CA . PRO A 1 90 ? 6.879 -5.849 5.631 1.00 94.69 90 PRO A CA 1
ATOM 714 C C . PRO A 1 90 ? 6.261 -6.009 4.237 1.00 94.69 90 PRO A C 1
ATOM 716 O O . PRO A 1 90 ? 6.993 -6.290 3.288 1.00 94.69 90 PRO A O 1
ATOM 719 N N . ALA A 1 91 ? 4.947 -5.820 4.089 1.00 93.50 91 ALA A N 1
ATOM 720 C CA . ALA A 1 91 ? 4.283 -5.921 2.793 1.00 93.50 91 ALA A CA 1
ATOM 721 C C . A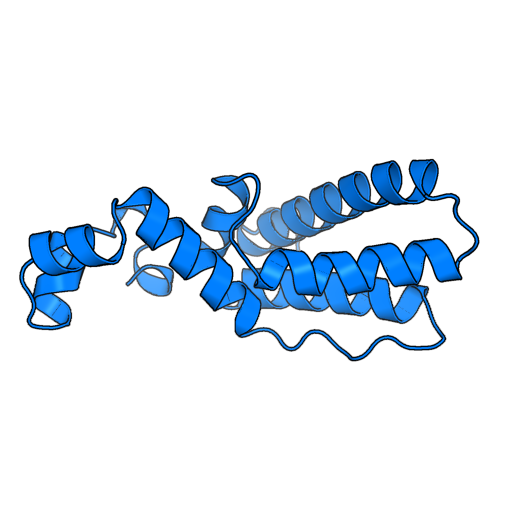LA A 1 91 ? 4.761 -4.833 1.814 1.00 93.50 91 ALA A C 1
ATOM 723 O O . ALA A 1 91 ? 4.973 -5.117 0.634 1.00 93.50 91 ALA A O 1
ATOM 724 N N . ASP A 1 92 ? 5.032 -3.619 2.306 1.00 92.69 92 ASP A N 1
ATOM 725 C CA . ASP A 1 92 ? 5.585 -2.541 1.476 1.00 92.69 92 ASP A CA 1
ATOM 726 C C . ASP A 1 92 ? 7.006 -2.863 1.019 1.00 92.69 92 ASP A C 1
ATOM 728 O O . ASP A 1 92 ? 7.390 -2.530 -0.102 1.00 92.69 92 ASP A O 1
ATOM 732 N N . HIS A 1 93 ? 7.792 -3.534 1.869 1.00 92.00 93 HIS A N 1
ATOM 733 C CA . HIS A 1 93 ? 9.138 -3.967 1.507 1.00 92.00 93 HIS A CA 1
ATOM 734 C C . HIS A 1 93 ? 9.101 -5.031 0.407 1.00 92.00 93 HIS A C 1
ATOM 736 O O . HIS A 1 93 ? 9.830 -4.909 -0.573 1.00 92.00 93 HIS A O 1
ATOM 742 N N . ALA A 1 94 ? 8.214 -6.025 0.527 1.00 92.12 94 ALA A N 1
ATOM 743 C CA . ALA A 1 94 ? 8.035 -7.053 -0.495 1.00 92.12 94 ALA A CA 1
ATOM 744 C C . ALA A 1 94 ? 7.624 -6.446 -1.848 1.00 92.12 94 ALA A C 1
ATOM 746 O O . ALA A 1 94 ? 8.227 -6.761 -2.872 1.00 92.12 94 ALA A O 1
ATOM 747 N N . SER A 1 95 ? 6.662 -5.517 -1.847 1.00 92.75 95 SER A N 1
ATOM 748 C CA . SER A 1 95 ? 6.266 -4.786 -3.057 1.00 92.75 95 SER A CA 1
ATOM 749 C C . SER A 1 95 ? 7.416 -3.946 -3.622 1.00 92.75 95 SER A C 1
ATOM 751 O O . SER A 1 95 ? 7.681 -3.951 -4.825 1.00 92.75 95 SER A O 1
ATOM 753 N N . SER A 1 96 ? 8.140 -3.235 -2.754 1.00 92.94 96 SER A N 1
ATOM 754 C CA . SER A 1 96 ? 9.273 -2.393 -3.149 1.00 92.94 96 SER A CA 1
ATOM 755 C C . SER A 1 96 ? 10.392 -3.204 -3.786 1.00 92.94 96 SER A C 1
ATOM 757 O O . SER A 1 96 ? 10.937 -2.775 -4.797 1.00 92.94 96 SER A O 1
ATOM 759 N N . GLU A 1 97 ? 10.706 -4.384 -3.256 1.00 93.25 97 GLU A N 1
ATOM 760 C CA . GLU A 1 97 ? 11.728 -5.260 -3.828 1.00 93.25 97 GLU A CA 1
ATOM 761 C C . GLU A 1 97 ? 11.383 -5.667 -5.269 1.00 93.25 97 GLU A C 1
ATOM 763 O O . GLU A 1 97 ? 12.257 -5.605 -6.135 1.00 93.25 97 GLU A O 1
ATOM 768 N N . VAL A 1 98 ? 10.116 -5.997 -5.559 1.00 94.06 98 VAL A N 1
ATOM 769 C CA . VAL A 1 98 ? 9.660 -6.298 -6.931 1.00 94.06 98 VAL A CA 1
ATOM 770 C C . VAL A 1 98 ? 9.858 -5.084 -7.842 1.00 94.06 98 VAL A C 1
ATOM 772 O O . VAL A 1 98 ? 10.485 -5.200 -8.895 1.00 94.06 98 VAL A O 1
ATOM 775 N N . VAL A 1 99 ? 9.397 -3.904 -7.415 1.00 95.12 99 VAL A N 1
ATOM 776 C CA . VAL A 1 99 ? 9.503 -2.661 -8.197 1.00 95.12 99 VAL A CA 1
ATOM 777 C C . VAL A 1 99 ? 10.962 -2.292 -8.467 1.00 95.12 99 VAL A C 1
ATOM 779 O O . VAL A 1 99 ? 11.351 -2.106 -9.618 1.00 95.12 99 VAL A O 1
ATOM 782 N N . TYR A 1 100 ? 11.807 -2.222 -7.438 1.00 95.56 100 TYR A N 1
ATOM 783 C CA . TYR A 1 100 ? 13.206 -1.818 -7.602 1.00 95.56 100 TYR A CA 1
ATOM 784 C C . TYR A 1 100 ? 14.039 -2.867 -8.340 1.00 95.56 100 TYR A C 1
ATOM 786 O O . TYR A 1 100 ? 15.003 -2.516 -9.023 1.00 95.56 100 TYR A O 1
ATOM 794 N N . ARG A 1 101 ? 13.693 -4.157 -8.253 1.00 94.75 101 ARG A N 1
ATOM 795 C CA . ARG A 1 101 ? 14.293 -5.183 -9.114 1.00 94.75 101 ARG A CA 1
ATOM 796 C C . ARG A 1 101 ? 13.911 -4.966 -10.575 1.00 94.75 101 ARG A C 1
ATOM 798 O O . ARG A 1 101 ? 14.815 -4.904 -11.400 1.00 94.75 101 ARG A O 1
ATOM 805 N N . ALA A 1 102 ? 12.628 -4.772 -10.879 1.00 95.50 102 ALA A N 1
ATOM 806 C CA . ALA A 1 102 ? 12.159 -4.514 -12.240 1.00 95.50 102 ALA A CA 1
ATOM 807 C C . ALA A 1 102 ? 12.835 -3.273 -12.853 1.00 95.50 102 ALA A C 1
ATOM 809 O O . ALA A 1 102 ? 13.351 -3.332 -13.968 1.00 95.50 102 ALA A O 1
ATOM 810 N N . LEU A 1 103 ? 12.929 -2.173 -12.097 1.00 96.25 103 LEU A N 1
ATOM 811 C CA . LEU A 1 103 ? 13.607 -0.952 -12.545 1.00 96.25 103 LEU A CA 1
ATOM 812 C C . LEU A 1 103 ? 15.096 -1.181 -12.846 1.00 96.25 103 LEU A C 1
ATOM 814 O O . LEU A 1 103 ? 15.591 -0.724 -13.875 1.00 96.25 103 LEU A O 1
ATOM 818 N N . ARG A 1 104 ? 15.811 -1.932 -12.000 1.00 95.75 104 ARG A N 1
ATOM 819 C CA . ARG A 1 104 ? 17.217 -2.294 -12.256 1.00 95.75 104 ARG A CA 1
ATOM 820 C C . ARG A 1 104 ? 17.362 -3.213 -13.469 1.00 95.75 104 ARG A C 1
ATOM 822 O O . ARG A 1 104 ? 18.253 -3.001 -14.285 1.00 95.75 104 ARG A O 1
ATOM 829 N N . SER A 1 105 ? 16.466 -4.184 -13.640 1.00 94.44 105 SER A N 1
ATOM 830 C CA . SER A 1 105 ? 16.431 -5.067 -14.816 1.00 94.44 105 SER A CA 1
ATOM 831 C C . SER A 1 105 ? 16.145 -4.319 -16.122 1.00 94.44 105 SER A C 1
ATOM 833 O O . SER A 1 105 ? 16.582 -4.761 -17.180 1.00 94.44 105 SER A O 1
ATOM 835 N N . ALA A 1 106 ? 15.479 -3.163 -16.055 1.00 95.50 106 ALA A N 1
ATOM 836 C CA . ALA A 1 106 ? 15.308 -2.249 -17.184 1.00 95.50 106 ALA A CA 1
ATOM 837 C C . ALA A 1 106 ? 16.567 -1.407 -17.499 1.00 95.50 106 ALA A C 1
ATOM 839 O O . ALA A 1 106 ? 16.553 -0.608 -18.434 1.00 95.50 106 ALA A O 1
ATOM 840 N N . GLY A 1 107 ? 17.658 -1.576 -16.740 1.00 96.50 107 GLY A N 1
ATOM 841 C CA . GLY A 1 107 ? 18.937 -0.891 -16.947 1.00 96.50 107 GLY A CA 1
ATOM 842 C C . GLY A 1 107 ? 19.088 0.434 -16.196 1.00 96.50 107 GLY A C 1
ATOM 843 O O . GLY A 1 107 ? 20.027 1.181 -16.474 1.00 96.50 107 GLY A O 1
ATOM 844 N N . LEU A 1 108 ? 18.189 0.758 -15.258 1.00 97.31 108 LEU A N 1
ATOM 845 C CA . LEU A 1 108 ? 18.309 1.980 -14.462 1.00 97.31 108 LEU A CA 1
ATOM 846 C C . LEU A 1 108 ? 19.413 1.848 -13.407 1.00 97.31 108 LEU A C 1
ATOM 848 O O . LEU A 1 108 ? 19.597 0.797 -12.794 1.00 97.31 108 LEU A O 1
ATOM 852 N N . THR A 1 109 ? 20.101 2.961 -13.145 1.00 98.00 109 THR A N 1
ATOM 853 C CA . THR A 1 109 ? 20.992 3.096 -11.985 1.00 98.00 109 THR A CA 1
ATOM 854 C C . THR A 1 109 ? 20.183 3.126 -10.688 1.00 98.00 109 THR A C 1
ATOM 856 O O . THR A 1 109 ? 19.012 3.502 -10.700 1.00 98.00 109 THR A O 1
ATOM 859 N N . ASP A 1 110 ? 20.806 2.820 -9.548 1.00 95.75 110 ASP A N 1
ATOM 860 C CA . ASP A 1 110 ? 20.117 2.839 -8.248 1.00 95.75 110 ASP A CA 1
ATOM 861 C C . ASP A 1 110 ? 19.500 4.210 -7.921 1.00 95.75 110 ASP A C 1
ATOM 863 O O . ASP A 1 110 ? 18.383 4.289 -7.412 1.00 95.75 110 ASP A O 1
ATOM 867 N N . ALA A 1 111 ? 20.182 5.305 -8.275 1.00 96.19 111 ALA A N 1
ATOM 868 C CA . ALA A 1 111 ? 19.662 6.658 -8.080 1.00 96.19 111 ALA A CA 1
ATOM 869 C C . ALA A 1 111 ? 18.423 6.937 -8.952 1.00 96.19 111 ALA A C 1
ATOM 871 O O . ALA A 1 111 ? 17.441 7.507 -8.472 1.00 96.19 111 ALA A O 1
ATOM 872 N N . ALA A 1 112 ? 18.442 6.506 -10.219 1.00 97.50 112 ALA A N 1
ATOM 873 C CA . ALA A 1 112 ? 17.291 6.636 -11.109 1.00 97.50 112 ALA A CA 1
ATOM 874 C C . ALA A 1 112 ? 16.132 5.731 -10.663 1.00 97.50 112 ALA A C 1
ATOM 876 O O . ALA A 1 112 ? 14.977 6.157 -10.679 1.00 97.50 112 ALA A O 1
ATOM 877 N N . ALA A 1 113 ? 16.437 4.509 -10.216 1.00 97.25 113 ALA A N 1
ATOM 878 C CA . ALA A 1 113 ? 15.458 3.569 -9.697 1.00 97.25 113 ALA A CA 1
ATOM 879 C C . ALA A 1 113 ? 14.772 4.120 -8.440 1.00 97.25 113 ALA A C 1
ATOM 881 O O . ALA A 1 113 ? 13.550 4.072 -8.373 1.00 97.25 113 ALA A O 1
ATOM 882 N N . ALA A 1 114 ? 15.516 4.715 -7.499 1.00 94.50 114 ALA A N 1
ATOM 883 C CA . ALA A 1 114 ? 14.962 5.369 -6.309 1.00 94.50 114 ALA A CA 1
ATOM 884 C C . ALA A 1 114 ? 13.953 6.475 -6.668 1.00 94.50 114 ALA A C 1
ATOM 886 O O . ALA A 1 114 ? 12.830 6.488 -6.161 1.00 94.50 114 ALA A O 1
ATOM 887 N N . GLY A 1 115 ? 14.328 7.374 -7.586 1.00 95.62 115 GLY A N 1
ATOM 888 C CA . GLY A 1 115 ? 13.450 8.457 -8.035 1.00 95.62 115 GLY A CA 1
ATOM 889 C C . GLY A 1 115 ? 12.201 7.951 -8.763 1.00 95.62 115 GLY A C 1
ATOM 890 O O . GLY A 1 115 ? 11.086 8.376 -8.456 1.00 95.62 115 GLY A O 1
ATOM 891 N N . LEU A 1 116 ? 12.367 7.011 -9.698 1.00 96.56 116 LEU A N 1
ATOM 892 C CA . LEU A 1 116 ? 11.249 6.469 -10.470 1.00 96.56 116 LEU A CA 1
ATOM 893 C C . LEU A 1 116 ? 10.342 5.562 -9.628 1.00 96.56 116 LEU A C 1
ATOM 895 O O . LEU A 1 116 ? 9.133 5.562 -9.837 1.00 96.56 116 LEU A O 1
ATOM 899 N N . GLY A 1 117 ? 10.890 4.845 -8.646 1.00 95.75 117 GLY A N 1
ATOM 900 C CA . GLY A 1 117 ? 10.120 4.058 -7.684 1.00 95.75 117 GLY A CA 1
ATOM 901 C C . GLY A 1 117 ? 9.181 4.934 -6.856 1.00 95.75 117 GLY A C 1
ATOM 902 O O . GLY A 1 117 ? 7.999 4.617 -6.731 1.00 95.75 117 GLY A O 1
ATOM 903 N N . LEU A 1 118 ? 9.661 6.084 -6.368 1.00 93.38 118 LEU A N 1
ATOM 904 C CA . LEU A 1 118 ? 8.809 7.057 -5.679 1.00 93.38 118 LEU A CA 1
ATOM 905 C C . LEU A 1 118 ? 7.682 7.570 -6.589 1.00 93.38 118 LEU A C 1
ATOM 907 O O . LEU A 1 118 ? 6.522 7.598 -6.175 1.00 93.38 118 LEU A O 1
ATOM 911 N N . ALA A 1 119 ? 8.008 7.940 -7.831 1.00 96.44 119 ALA A N 1
ATOM 912 C CA . ALA A 1 119 ? 7.022 8.408 -8.805 1.00 96.44 119 ALA A CA 1
ATOM 913 C C . ALA A 1 119 ? 5.982 7.325 -9.144 1.00 96.44 119 ALA A C 1
ATOM 915 O O . ALA A 1 119 ? 4.791 7.621 -9.235 1.00 96.44 119 ALA A O 1
ATOM 916 N N . PHE A 1 120 ? 6.420 6.071 -9.272 1.00 96.19 120 PHE A N 1
ATOM 917 C CA . PHE A 1 120 ? 5.556 4.918 -9.493 1.00 96.19 120 PHE A CA 1
ATOM 918 C C . PHE A 1 120 ? 4.539 4.761 -8.357 1.00 96.19 120 PHE A C 1
ATOM 920 O O . PHE A 1 120 ? 3.341 4.738 -8.626 1.00 96.19 120 PHE A O 1
ATOM 927 N N . TYR A 1 121 ? 4.985 4.733 -7.094 1.00 94.69 121 TYR A N 1
ATOM 928 C CA . TYR A 1 121 ? 4.083 4.604 -5.942 1.00 94.69 121 TYR A CA 1
ATOM 929 C C . TYR A 1 121 ? 3.128 5.789 -5.793 1.00 94.69 121 TYR A C 1
ATOM 931 O O . TYR A 1 121 ? 1.938 5.586 -5.552 1.00 94.69 121 TYR A O 1
ATOM 939 N N . ALA A 1 122 ? 3.6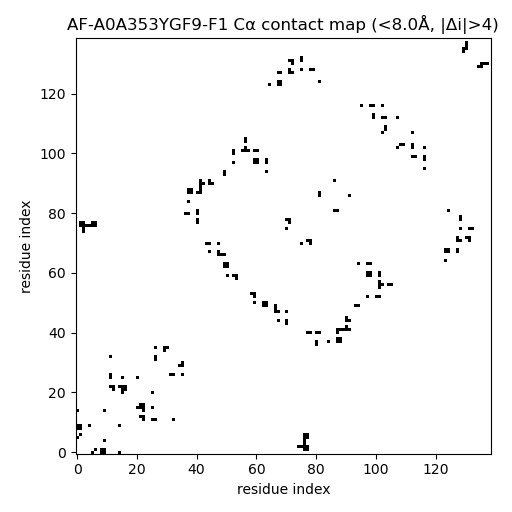16 7.017 -5.986 1.00 94.62 122 ALA A N 1
ATOM 940 C CA . ALA A 1 122 ? 2.766 8.204 -5.963 1.00 94.62 122 ALA A CA 1
ATOM 941 C C . ALA A 1 122 ? 1.656 8.123 -7.025 1.00 94.62 122 ALA A C 1
ATOM 943 O O . ALA A 1 122 ? 0.493 8.404 -6.727 1.00 94.62 122 ALA A O 1
ATOM 944 N N . PHE A 1 123 ? 2.002 7.683 -8.240 1.00 95.56 123 PHE A N 1
ATOM 945 C CA . PHE A 1 123 ? 1.039 7.487 -9.318 1.00 95.56 123 PHE A CA 1
ATOM 946 C C . PHE A 1 123 ? 0.028 6.387 -8.986 1.00 95.56 123 PHE A C 1
ATOM 948 O O . PHE A 1 123 ? -1.169 6.651 -9.025 1.00 95.56 123 PHE A O 1
ATOM 955 N N . ILE A 1 124 ? 0.473 5.174 -8.636 1.00 94.75 124 ILE A N 1
ATOM 956 C CA . ILE A 1 124 ? -0.446 4.040 -8.456 1.00 94.75 124 ILE A CA 1
ATOM 957 C C . ILE A 1 124 ? -1.387 4.233 -7.267 1.00 94.75 124 ILE A C 1
ATOM 959 O O . ILE A 1 124 ? -2.571 3.925 -7.384 1.00 94.75 124 ILE A O 1
ATOM 963 N N . LEU A 1 125 ? -0.898 4.785 -6.151 1.00 94.19 125 LEU A N 1
ATOM 964 C CA . LEU A 1 125 ? -1.731 5.057 -4.985 1.00 94.19 125 LEU A CA 1
ATOM 965 C C . LEU A 1 125 ? -2.768 6.125 -5.332 1.00 94.19 125 LEU A C 1
ATOM 967 O O . LEU A 1 125 ? -3.959 5.904 -5.124 1.00 94.19 125 LEU A O 1
ATOM 971 N N . GLY A 1 126 ? -2.336 7.256 -5.902 1.00 94.50 126 GLY A N 1
ATOM 972 C CA . GLY A 1 126 ? -3.234 8.348 -6.282 1.00 94.50 126 GLY A CA 1
ATOM 973 C C . GLY A 1 126 ? -4.271 7.929 -7.326 1.00 94.50 126 GLY A C 1
ATOM 974 O O . GLY A 1 126 ? -5.451 8.245 -7.182 1.00 94.50 126 GLY A O 1
ATOM 975 N N . TYR A 1 127 ? -3.849 7.170 -8.338 1.00 94.75 127 TYR A N 1
ATOM 976 C CA . TYR A 1 127 ? -4.722 6.641 -9.382 1.00 94.75 127 TYR A CA 1
ATOM 977 C C . TYR A 1 127 ? -5.771 5.680 -8.803 1.00 94.75 127 TYR A C 1
ATOM 979 O O . TYR A 1 127 ? -6.967 5.879 -9.010 1.00 94.75 127 TYR A O 1
ATOM 987 N N . ALA A 1 128 ? -5.340 4.689 -8.016 1.00 94.25 128 ALA A N 1
ATOM 988 C CA . ALA A 1 128 ? -6.234 3.711 -7.400 1.00 94.25 128 ALA A CA 1
ATOM 989 C C . ALA A 1 128 ? -7.220 4.362 -6.416 1.00 94.25 128 ALA A C 1
ATOM 991 O O . ALA A 1 128 ? -8.392 3.992 -6.374 1.00 94.25 128 ALA A O 1
ATOM 992 N N . LEU A 1 129 ? -6.772 5.370 -5.659 1.00 92.81 129 LEU A N 1
ATOM 993 C CA . LEU A 1 129 ? -7.645 6.148 -4.782 1.00 92.81 129 LEU A CA 1
ATOM 994 C C . LEU A 1 129 ? -8.708 6.908 -5.582 1.00 92.81 129 LEU A C 1
ATOM 996 O O . LEU A 1 129 ? -9.886 6.879 -5.234 1.00 92.81 129 LEU A O 1
ATOM 1000 N N . ALA A 1 130 ? -8.306 7.582 -6.656 1.00 93.31 130 ALA A N 1
ATOM 1001 C CA . ALA A 1 130 ? -9.226 8.342 -7.488 1.00 93.31 130 ALA A CA 1
ATOM 1002 C C . ALA A 1 130 ? -10.273 7.451 -8.178 1.00 93.31 130 ALA A C 1
ATOM 1004 O O . ALA A 1 130 ? -11.432 7.850 -8.282 1.00 93.31 130 ALA A O 1
ATOM 1005 N N . GLU A 1 131 ? -9.916 6.236 -8.597 1.00 93.38 131 GLU A N 1
ATOM 1006 C CA . GLU A 1 131 ? -10.900 5.255 -9.074 1.00 93.38 131 GLU A CA 1
ATOM 1007 C C . GLU A 1 131 ? -11.831 4.772 -7.956 1.00 93.38 131 GLU A C 1
ATOM 1009 O O . GLU A 1 131 ? -13.046 4.709 -8.150 1.00 93.38 131 GLU A O 1
ATOM 1014 N N . ALA A 1 132 ? -11.285 4.456 -6.779 1.00 91.25 132 ALA A N 1
ATOM 1015 C CA . ALA A 1 132 ? -12.055 3.979 -5.631 1.00 91.25 132 ALA A CA 1
ATOM 1016 C C . ALA A 1 132 ? -13.078 5.013 -5.121 1.00 91.25 132 ALA A C 1
ATOM 1018 O O . ALA A 1 132 ? -14.162 4.635 -4.676 1.00 91.25 132 ALA A O 1
ATOM 1019 N N . GLU A 1 133 ? -12.758 6.304 -5.228 1.00 89.56 133 GLU A N 1
ATOM 1020 C CA . GLU A 1 133 ? -13.641 7.427 -4.878 1.00 89.56 133 GLU A CA 1
ATOM 1021 C C . GLU A 1 133 ? -14.547 7.877 -6.042 1.00 89.56 133 GLU A C 1
ATOM 1023 O O . GLU A 1 133 ? -15.334 8.812 -5.899 1.00 89.56 133 GLU A O 1
ATOM 1028 N N . GLY A 1 134 ? -14.463 7.224 -7.207 1.00 89.56 134 GLY A N 1
ATOM 1029 C CA . GLY A 1 134 ? -15.291 7.538 -8.375 1.00 89.56 134 GLY A CA 1
ATOM 1030 C C . GLY A 1 134 ? -14.926 8.845 -9.091 1.00 89.56 134 GLY A C 1
ATOM 1031 O O . GLY A 1 134 ? -15.706 9.321 -9.916 1.00 89.56 134 GLY A O 1
ATOM 1032 N N . LEU A 1 135 ? -13.748 9.417 -8.813 1.00 89.75 135 LEU A N 1
ATOM 1033 C CA . LEU A 1 135 ? -13.203 10.578 -9.532 1.00 89.75 135 LEU A CA 1
ATOM 1034 C C . LEU A 1 135 ? -12.792 10.219 -10.965 1.00 89.75 135 LEU A C 1
ATOM 1036 O O . LEU A 1 135 ? -12.769 11.082 -11.841 1.00 89.75 135 LEU A O 1
ATOM 1040 N N . MET A 1 136 ? -12.478 8.946 -11.206 1.00 87.62 136 MET A N 1
ATOM 1041 C CA . MET A 1 136 ? -12.180 8.396 -12.525 1.00 87.62 136 MET A CA 1
ATOM 1042 C C . MET A 1 136 ? -13.009 7.139 -12.775 1.00 87.62 136 MET A C 1
ATOM 1044 O O . MET A 1 136 ? -13.290 6.367 -11.858 1.00 87.62 136 MET A O 1
ATOM 1048 N N . ARG A 1 137 ? -13.402 6.923 -14.034 1.00 76.62 137 ARG A N 1
ATOM 1049 C CA . ARG A 1 137 ? -14.005 5.653 -14.446 1.00 76.62 137 ARG A CA 1
ATOM 1050 C C . ARG A 1 137 ? -12.899 4.615 -14.643 1.00 76.62 137 ARG A C 1
ATOM 1052 O O . ARG A 1 137 ? -11.917 4.955 -15.300 1.00 76.62 137 ARG A O 1
ATOM 1059 N N . PRO A 1 138 ? -13.075 3.375 -14.151 1.00 72.12 138 PRO A N 1
ATOM 1060 C CA . PRO A 1 138 ? -12.181 2.284 -14.499 1.00 72.12 138 PRO A CA 1
ATOM 1061 C C . PRO A 1 138 ? -12.146 2.125 -16.019 1.00 72.12 138 PRO A C 1
ATOM 1063 O O . PRO A 1 138 ? -13.199 1.963 -16.640 1.00 72.12 138 PRO A O 1
ATOM 1066 N N . ILE A 1 139 ? -10.950 2.241 -16.593 1.00 66.69 139 ILE A N 1
ATOM 1067 C CA . ILE A 1 139 ? -10.668 1.931 -18.002 1.00 66.69 139 ILE A CA 1
ATOM 1068 C C . ILE A 1 139 ? -10.636 0.416 -18.183 1.00 66.69 139 ILE A C 1
ATOM 1070 O O . ILE A 1 139 ? -10.064 -0.251 -17.279 1.00 66.69 139 ILE A O 1
#

Sequence (139 aa):
MLSRDGEVGFSVRKLGVRIGVDPMTVLHHFGSKDELLRRIADRALATVELPLPSADWCADLRNVAAAYRDLAHRHPRLFHLHFRFHATGPADHASSEVVYRALRSAGLTDAAAAGLGLAFYAFILGYALAEAEGLMRPI

Mean predicted aligned error: 3.84 Å

Nearest PDB structures (foldseek):
  3bqy-assembly1_A-2  TM=8.725E-01  e=1.350E-04  Streptomyces coelicolor A3(2)
  5ojx-assembly1_A-2  TM=8.444E-01  e=2.913E-04  Streptomyces alboniger
  5ojy-assembly1_A-2  TM=8.532E-01  e=4.171E-04  Streptomyces alboniger
  1z0x-assembly1_B  TM=8.298E-01  e=2.783E-03  Enterococcus faecalis V583
  1z0x-assembly1_A  TM=8.044E-01  e=1.764E-02  Enterococcus faecalis V583

Foldseek 3Di:
DCLVQFPVNDDLCVVCVVVVHDSVVVCVVQVHPLSVLLQVLLVLLVVFDQDDADLQLVVNLVSLLVSLLVSCQSRVRSLCNPVVDPHSDPSVVVSLVSQLVSCVSVVDDSVRSVVVSVVSVVVSSVVSNCCSVVVDPDD

pLDDT: mean 92.23, std 5.12, range [66.69, 98.0]

Solvent-accessible surface area (backbone atoms only — not comparable to full-atom values): 7686 Å² total; per-residue (Å²): 99,44,66,78,50,20,68,88,65,52,47,60,60,64,50,15,67,74,72,75,45,59,40,65,60,55,32,64,77,43,71,35,72,66,48,42,51,32,47,50,40,19,52,56,54,59,69,46,79,75,76,79,84,64,94,47,36,67,57,46,47,50,50,52,44,48,38,54,34,50,48,15,65,78,23,43,50,40,44,58,49,68,77,74,43,100,70,46,46,72,41,56,52,57,53,44,52,50,45,52,48,25,38,41,75,71,69,43,51,72,72,56,28,56,54,50,50,52,52,48,52,55,47,44,52,52,50,23,48,34,40,50,72,63,77,39,79,87,127